Protein AF-F0GHX6-F1 (afdb_monomer_lite)

Radius of gyration: 14.33 Å; chains: 1; bounding box: 31×25×44 Å

Structure (mmCIF, N/CA/C/O backbone):
data_AF-F0GHX6-F1
#
_entry.id   AF-F0GHX6-F1
#
loop_
_atom_site.group_PDB
_atom_site.id
_atom_site.type_symbol
_atom_site.label_atom_id
_atom_site.label_alt_id
_atom_site.label_comp_id
_atom_site.label_asym_id
_atom_site.label_entity_id
_atom_site.label_seq_id
_atom_site.pdbx_PDB_ins_code
_atom_site.Cartn_x
_atom_site.Cartn_y
_atom_site.Cartn_z
_atom_site.occupancy
_atom_site.B_iso_or_equiv
_atom_site.auth_seq_id
_atom_site.auth_comp_id
_atom_site.auth_asym_id
_atom_site.auth_atom_id
_atom_site.pdbx_PDB_model_num
ATOM 1 N N . PRO A 1 1 ? 9.358 10.588 -26.868 1.00 71.88 1 PRO A N 1
ATOM 2 C CA . PRO A 1 1 ? 8.517 9.399 -27.178 1.00 71.88 1 PRO A CA 1
ATOM 3 C C . PRO A 1 1 ? 8.845 8.206 -26.266 1.00 71.88 1 PRO A C 1
ATOM 5 O O . PRO A 1 1 ? 7.932 7.584 -25.741 1.00 71.88 1 PRO A O 1
ATOM 8 N N . GLU A 1 2 ? 10.129 7.932 -26.023 1.00 80.00 2 GLU A N 1
ATOM 9 C CA . GLU A 1 2 ? 10.595 6.834 -25.159 1.00 80.00 2 GLU A CA 1
ATOM 10 C C . GLU A 1 2 ? 10.222 7.004 -23.676 1.00 80.00 2 GLU A C 1
ATOM 12 O O . GLU A 1 2 ? 9.654 6.095 -23.078 1.00 80.00 2 GLU A O 1
ATOM 17 N N . ALA A 1 3 ? 10.406 8.202 -23.108 1.00 79.00 3 ALA A N 1
ATOM 18 C CA . ALA A 1 3 ? 10.033 8.489 -21.717 1.00 79.00 3 ALA A CA 1
ATOM 19 C C . ALA A 1 3 ? 8.548 8.199 -21.415 1.00 79.00 3 ALA A C 1
ATOM 21 O O . ALA A 1 3 ? 8.224 7.613 -20.389 1.00 79.00 3 ALA A O 1
ATOM 22 N N . ALA A 1 4 ? 7.642 8.532 -22.341 1.00 84.38 4 ALA A N 1
ATOM 23 C CA . ALA A 1 4 ? 6.212 8.260 -22.183 1.00 84.38 4 ALA A CA 1
ATOM 24 C C . ALA A 1 4 ? 5.884 6.755 -22.215 1.00 84.38 4 ALA A C 1
ATOM 26 O O . ALA A 1 4 ? 4.956 6.307 -21.539 1.00 84.38 4 ALA A O 1
ATOM 27 N N . LEU A 1 5 ? 6.642 5.964 -22.986 1.00 84.62 5 LEU A N 1
ATOM 28 C CA . LEU A 1 5 ? 6.494 4.508 -23.016 1.00 84.62 5 LEU A CA 1
ATOM 29 C C . LEU A 1 5 ? 6.930 3.892 -21.688 1.00 84.62 5 LEU A C 1
ATOM 31 O O . LEU A 1 5 ? 6.190 3.064 -21.159 1.00 84.62 5 LEU A O 1
ATOM 35 N N . LEU A 1 6 ? 8.059 4.349 -21.139 1.00 84.88 6 LEU A N 1
ATOM 36 C CA . LEU A 1 6 ? 8.549 3.932 -19.826 1.00 84.88 6 LEU A CA 1
ATOM 37 C C . LEU A 1 6 ? 7.527 4.258 -18.734 1.00 84.88 6 LEU A C 1
ATOM 39 O O . LEU A 1 6 ? 7.113 3.364 -18.007 1.00 84.88 6 LEU A O 1
ATOM 43 N N . THR A 1 7 ? 7.017 5.493 -18.684 1.00 85.94 7 THR A N 1
ATOM 44 C CA . THR A 1 7 ? 5.989 5.883 -17.705 1.00 85.94 7 THR A CA 1
ATOM 45 C C . THR A 1 7 ? 4.730 5.022 -17.811 1.00 85.94 7 THR A C 1
ATOM 47 O O . THR A 1 7 ? 4.204 4.561 -16.800 1.00 85.94 7 THR A O 1
ATOM 50 N N . ARG A 1 8 ? 4.236 4.769 -19.029 1.00 88.88 8 ARG A N 1
ATOM 51 C CA . ARG A 1 8 ? 3.043 3.936 -19.241 1.00 88.88 8 ARG A CA 1
ATOM 52 C C . ARG A 1 8 ? 3.275 2.489 -18.807 1.00 88.88 8 ARG A C 1
ATOM 54 O O . ARG A 1 8 ? 2.359 1.862 -18.281 1.00 88.88 8 ARG A O 1
ATOM 61 N N . ASP A 1 9 ? 4.469 1.960 -19.045 1.00 88.38 9 ASP A N 1
ATOM 62 C CA . ASP A 1 9 ? 4.851 0.616 -18.623 1.00 88.38 9 ASP A CA 1
ATOM 63 C C . ASP A 1 9 ? 4.941 0.513 -17.095 1.00 88.38 9 ASP A C 1
ATOM 65 O O . ASP A 1 9 ? 4.325 -0.372 -16.503 1.00 88.38 9 ASP A O 1
ATOM 69 N N . THR A 1 10 ? 5.582 1.486 -16.439 1.00 88.75 10 THR A N 1
ATOM 70 C CA . THR A 1 10 ? 5.609 1.597 -14.973 1.00 88.75 10 THR A CA 1
ATOM 71 C C . THR A 1 10 ? 4.196 1.634 -14.395 1.00 88.75 10 THR A C 1
ATOM 73 O O . THR A 1 10 ? 3.888 0.868 -13.484 1.00 88.75 10 THR A O 1
ATOM 76 N N . LEU A 1 11 ? 3.307 2.465 -14.952 1.00 90.94 11 LEU A N 1
ATOM 77 C CA . LEU A 1 11 ? 1.918 2.548 -14.498 1.00 90.94 11 LEU A CA 1
ATOM 78 C C . LEU A 1 11 ? 1.199 1.203 -14.630 1.00 90.94 11 LEU A C 1
ATOM 80 O O . LEU A 1 11 ? 0.571 0.764 -13.672 1.00 90.94 11 LEU A O 1
ATOM 84 N N . ARG A 1 12 ? 1.317 0.514 -15.771 1.00 91.00 12 ARG A N 1
ATOM 85 C CA . ARG A 1 12 ? 0.699 -0.812 -15.961 1.00 91.00 12 ARG A CA 1
ATOM 86 C C . ARG A 1 12 ? 1.161 -1.829 -14.926 1.00 91.00 12 ARG A C 1
ATOM 88 O O . ARG A 1 12 ? 0.350 -2.618 -14.455 1.00 91.00 12 ARG A O 1
ATOM 95 N N . ARG A 1 13 ? 2.442 -1.806 -14.566 1.00 89.81 13 ARG A N 1
ATOM 96 C CA . ARG A 1 13 ? 3.007 -2.730 -13.576 1.00 89.81 13 ARG A CA 1
ATOM 97 C C . ARG A 1 13 ? 2.513 -2.435 -12.168 1.00 89.81 13 ARG A C 1
ATOM 99 O O . ARG A 1 13 ? 2.170 -3.366 -11.451 1.00 89.81 13 ARG A O 1
ATOM 106 N N . VAL A 1 14 ? 2.415 -1.157 -11.799 1.00 92.12 14 VAL A N 1
ATOM 107 C CA . VAL A 1 14 ? 1.785 -0.761 -10.531 1.00 92.12 14 VAL A CA 1
ATOM 108 C C . VAL A 1 14 ? 0.326 -1.207 -10.501 1.00 92.12 14 VAL A C 1
ATOM 110 O O . VAL A 1 14 ? -0.099 -1.791 -9.514 1.00 92.12 14 VAL A O 1
ATOM 113 N N . TRP A 1 15 ? -0.430 -1.000 -11.582 1.00 92.62 15 TRP A N 1
ATOM 114 C CA . TRP A 1 15 ? -1.822 -1.451 -11.671 1.00 92.62 15 TRP A CA 1
ATOM 115 C C . TRP A 1 15 ? -1.965 -2.969 -11.520 1.00 92.62 15 TRP A C 1
ATOM 117 O O . TRP A 1 15 ? -2.817 -3.409 -10.758 1.00 92.62 15 TRP A O 1
ATOM 127 N N . ALA A 1 16 ? -1.101 -3.757 -12.163 1.00 92.19 16 ALA A N 1
ATOM 128 C CA . ALA A 1 16 ? -1.095 -5.210 -11.999 1.00 92.19 16 ALA A CA 1
ATOM 129 C C . ALA A 1 16 ? -0.801 -5.629 -10.545 1.00 92.19 16 ALA A C 1
ATOM 131 O O . ALA A 1 16 ? -1.520 -6.451 -9.990 1.00 92.19 16 ALA A O 1
ATOM 132 N N . ALA A 1 17 ? 0.185 -5.004 -9.891 1.00 94.12 17 ALA A N 1
ATOM 133 C CA . ALA A 1 17 ? 0.475 -5.264 -8.478 1.00 94.12 17 ALA A CA 1
ATOM 134 C C . ALA A 1 17 ? -0.691 -4.859 -7.554 1.00 94.12 17 ALA A C 1
ATOM 136 O O . ALA A 1 17 ? -0.931 -5.485 -6.524 1.00 94.12 17 ALA A O 1
ATOM 137 N N . LEU A 1 18 ? -1.451 -3.818 -7.913 1.00 93.81 18 LEU A N 1
ATOM 138 C CA . LEU A 1 18 ? -2.657 -3.442 -7.175 1.00 93.81 18 LEU A CA 1
ATOM 139 C C . LEU A 1 18 ? -3.805 -4.448 -7.362 1.00 93.81 18 LEU A C 1
ATOM 141 O O . LEU A 1 18 ? -4.618 -4.603 -6.450 1.00 93.81 18 LEU A O 1
ATOM 145 N N . ASP A 1 19 ? -3.885 -5.124 -8.510 1.00 94.25 19 ASP A N 1
ATOM 146 C CA . ASP A 1 19 ? -4.873 -6.181 -8.766 1.00 94.25 19 ASP A CA 1
ATOM 147 C C . ASP A 1 19 ? -4.574 -7.466 -7.969 1.00 94.25 19 ASP A C 1
ATOM 149 O O . ASP A 1 19 ? -5.509 -8.174 -7.592 1.00 94.25 19 ASP A O 1
ATOM 153 N N . ASP A 1 20 ? -3.308 -7.717 -7.618 1.00 92.94 20 ASP A N 1
ATOM 154 C CA . ASP A 1 20 ? -2.892 -8.838 -6.759 1.00 92.94 20 ASP A CA 1
ATOM 155 C C . ASP A 1 20 ? -3.230 -8.623 -5.267 1.00 92.94 20 ASP A C 1
ATOM 157 O O . ASP A 1 20 ? -3.181 -9.552 -4.447 1.00 92.94 20 ASP A O 1
ATOM 161 N N . LEU A 1 21 ? -3.606 -7.399 -4.882 1.00 94.00 21 LEU A N 1
ATOM 162 C CA . LEU A 1 21 ? -4.011 -7.089 -3.515 1.00 94.00 21 LEU A CA 1
ATOM 163 C C . LEU A 1 21 ? -5.392 -7.684 -3.193 1.00 94.00 21 LEU A C 1
ATOM 165 O O . LEU A 1 21 ? -6.350 -7.526 -3.951 1.00 94.00 21 LEU A O 1
ATOM 169 N N . PRO A 1 22 ? -5.584 -8.227 -1.978 1.00 94.50 22 PRO A N 1
ATOM 170 C CA . PRO A 1 22 ? -6.909 -8.493 -1.446 1.00 94.50 22 PRO A CA 1
ATOM 171 C C . PRO A 1 22 ? -7.756 -7.220 -1.464 1.00 94.50 22 PRO A C 1
ATOM 173 O O . PRO A 1 22 ? -7.283 -6.157 -1.051 1.00 94.50 22 PRO A O 1
ATOM 176 N N . ALA A 1 23 ? -9.034 -7.349 -1.836 1.00 94.69 23 ALA A N 1
ATOM 177 C CA . ALA A 1 23 ? -9.962 -6.224 -2.002 1.00 94.69 23 ALA A CA 1
ATOM 178 C C . ALA A 1 23 ? -9.947 -5.231 -0.825 1.00 94.69 23 ALA A C 1
ATOM 180 O O . ALA A 1 23 ? -9.996 -4.021 -1.021 1.00 94.69 23 ALA A O 1
ATOM 181 N N . ARG A 1 24 ? -9.809 -5.732 0.409 1.00 95.00 24 ARG A N 1
ATOM 182 C CA . ARG A 1 24 ? -9.735 -4.895 1.614 1.00 95.00 24 ARG A CA 1
ATOM 183 C C . ARG A 1 24 ? -8.453 -4.059 1.696 1.00 95.00 24 ARG A C 1
ATOM 185 O O . ARG A 1 24 ? -8.521 -2.892 2.068 1.00 95.00 24 ARG A O 1
ATOM 192 N N . SER A 1 25 ? -7.301 -4.643 1.366 1.00 95.88 25 SER A N 1
ATOM 193 C CA . SER A 1 25 ? -6.015 -3.933 1.361 1.00 95.88 25 SER A CA 1
ATOM 194 C C . SER A 1 25 ? -5.962 -2.910 0.231 1.00 95.88 25 SER A C 1
ATOM 196 O O . SER A 1 25 ? -5.509 -1.789 0.449 1.00 95.88 25 SER A O 1
ATOM 198 N N . ARG A 1 26 ? -6.494 -3.274 -0.943 1.00 96.81 26 ARG A N 1
ATOM 199 C 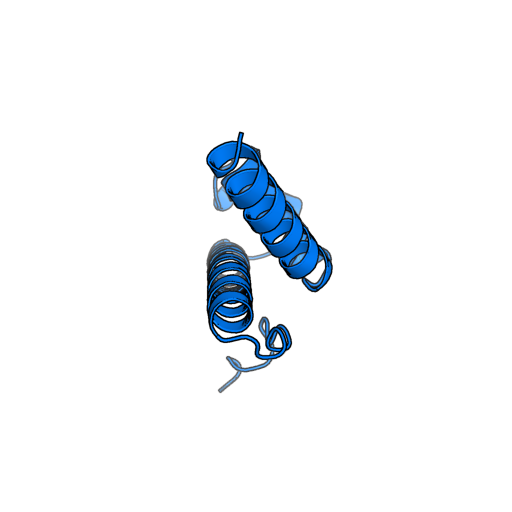CA . ARG A 1 26 ? -6.660 -2.358 -2.072 1.00 96.81 26 ARG A CA 1
ATOM 200 C C . ARG A 1 26 ? -7.537 -1.166 -1.697 1.00 96.81 26 ARG A C 1
ATOM 202 O O . ARG A 1 26 ? -7.102 -0.034 -1.855 1.00 96.81 26 ARG A O 1
ATOM 209 N N . ALA A 1 27 ? -8.714 -1.406 -1.117 1.00 97.56 27 ALA A N 1
ATOM 210 C CA . ALA A 1 27 ? -9.609 -0.334 -0.685 1.00 97.56 27 ALA A CA 1
ATOM 211 C C . ALA A 1 27 ? -8.931 0.618 0.317 1.00 97.56 27 ALA A C 1
ATOM 213 O O . ALA A 1 27 ? -8.999 1.831 0.148 1.00 97.56 27 ALA A O 1
ATOM 214 N N . ALA A 1 28 ? -8.216 0.085 1.317 1.00 97.88 28 ALA A N 1
ATOM 215 C CA . ALA A 1 28 ? -7.464 0.903 2.270 1.00 97.88 28 ALA A CA 1
ATOM 216 C C . ALA A 1 28 ? -6.405 1.781 1.581 1.00 97.88 28 ALA A C 1
ATOM 218 O O . ALA A 1 28 ? -6.300 2.970 1.883 1.00 97.88 28 ALA A O 1
ATOM 219 N N . PHE A 1 29 ? -5.644 1.207 0.644 1.00 97.56 29 PHE A N 1
ATOM 220 C CA . PHE A 1 29 ? -4.652 1.938 -0.141 1.00 97.56 29 PHE A CA 1
ATOM 221 C C . PHE A 1 29 ? -5.298 3.043 -0.982 1.00 97.56 29 PHE A C 1
ATOM 223 O O . PHE A 1 29 ? -4.868 4.190 -0.913 1.00 97.56 29 PHE A O 1
ATOM 230 N N . GLU A 1 30 ? -6.359 2.736 -1.728 1.00 97.75 30 GLU A N 1
ATOM 231 C CA . GLU A 1 30 ? -7.039 3.709 -2.584 1.00 97.75 30 GLU A CA 1
ATOM 232 C C . GLU A 1 30 ? -7.642 4.871 -1.786 1.00 97.75 30 GLU A C 1
ATOM 234 O O . GLU A 1 30 ? -7.528 6.021 -2.203 1.00 97.75 30 GLU A O 1
ATOM 239 N N . MET A 1 31 ? -8.273 4.598 -0.640 1.00 98.31 31 MET A N 1
ATOM 240 C CA . MET A 1 31 ? -8.834 5.648 0.221 1.00 98.31 31 MET A CA 1
ATOM 241 C C . MET A 1 31 ? -7.738 6.595 0.723 1.00 98.31 31 MET A C 1
ATOM 243 O O . MET A 1 31 ? -7.872 7.808 0.620 1.00 98.31 31 MET A O 1
ATOM 247 N N . VAL A 1 32 ? -6.618 6.057 1.209 1.00 98.19 32 VAL A N 1
ATOM 248 C CA . VAL A 1 32 ? -5.573 6.875 1.844 1.00 98.19 32 VAL A CA 1
ATOM 249 C C . VAL A 1 32 ? -4.638 7.536 0.829 1.00 98.19 32 VAL A C 1
ATOM 251 O O . VAL A 1 32 ? -4.171 8.648 1.058 1.00 98.19 32 VAL A O 1
ATOM 254 N N . ARG A 1 33 ? -4.323 6.863 -0.284 1.00 96.25 33 ARG A N 1
ATOM 255 C CA . ARG A 1 33 ? -3.298 7.317 -1.241 1.00 96.25 33 ARG A CA 1
ATOM 256 C C . ARG A 1 33 ? -3.838 7.915 -2.521 1.00 96.25 33 ARG A C 1
ATOM 258 O O . ARG A 1 33 ? -3.162 8.763 -3.086 1.00 96.25 33 ARG A O 1
ATOM 265 N N . LEU A 1 34 ? -5.015 7.496 -2.978 1.00 95.56 34 LEU A N 1
ATOM 266 C CA . LEU A 1 34 ? -5.613 8.055 -4.195 1.00 95.56 34 LEU A CA 1
ATOM 267 C C . LEU A 1 34 ? -6.670 9.114 -3.882 1.00 95.56 34 LEU A C 1
ATOM 269 O O . LEU A 1 34 ? -6.835 10.050 -4.653 1.00 95.56 34 LEU A O 1
ATOM 273 N N . ARG A 1 35 ? -7.383 8.964 -2.761 1.00 97.75 35 ARG A N 1
ATOM 274 C CA . ARG A 1 35 ? -8.430 9.897 -2.313 1.00 97.75 35 ARG A CA 1
ATOM 275 C C . ARG A 1 35 ? -7.986 10.814 -1.172 1.00 97.75 35 ARG A C 1
ATOM 277 O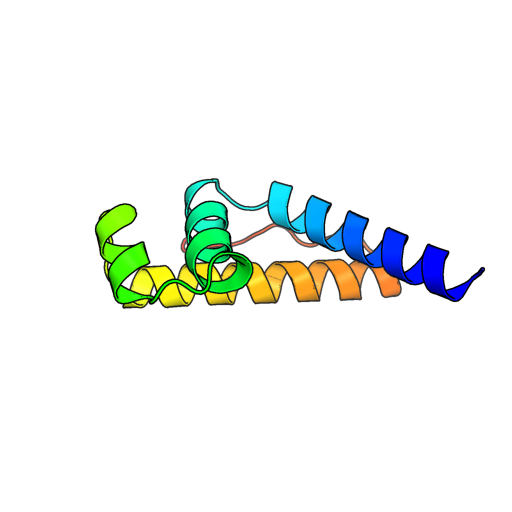 O . ARG A 1 35 ? -8.783 11.626 -0.720 1.00 97.75 35 ARG A O 1
ATOM 284 N N . GLU A 1 36 ? -6.741 10.669 -0.711 1.00 97.25 36 GLU A N 1
ATOM 285 C CA . GLU A 1 36 ? -6.136 11.470 0.366 1.00 97.25 36 GLU A CA 1
ATOM 286 C C . GLU A 1 36 ? -6.940 11.462 1.683 1.00 97.25 36 GLU A C 1
ATOM 288 O O . GLU A 1 36 ? -6.837 12.369 2.511 1.00 97.25 36 GLU A O 1
ATOM 293 N N . GLU A 1 37 ? -7.740 10.419 1.916 1.00 98.38 37 GLU A N 1
ATOM 294 C CA . GLU A 1 37 ? -8.500 10.279 3.150 1.00 98.38 37 GLU A CA 1
ATOM 295 C C . GLU A 1 37 ? -7.586 9.945 4.334 1.00 98.38 37 GLU A C 1
ATOM 297 O O . GLU A 1 37 ? -6.546 9.290 4.221 1.00 98.38 37 GLU A O 1
ATOM 302 N N . THR A 1 38 ? -8.012 10.340 5.531 1.00 98.44 38 THR A N 1
ATOM 303 C CA . THR A 1 38 ? -7.263 10.026 6.748 1.00 98.44 38 THR A CA 1
ATOM 304 C C . THR A 1 38 ? -7.377 8.543 7.110 1.00 98.44 38 THR A C 1
ATOM 306 O O . THR A 1 38 ? -8.407 7.899 6.887 1.00 98.44 38 THR A O 1
ATOM 309 N N . LEU A 1 39 ? -6.354 8.008 7.789 1.00 97.81 39 LEU A N 1
ATOM 310 C CA . LEU A 1 39 ? -6.379 6.645 8.345 1.00 97.81 39 LEU A CA 1
ATOM 311 C C . LEU A 1 39 ? -7.610 6.400 9.233 1.00 97.81 39 LEU A C 1
ATOM 313 O O . LEU A 1 39 ? -8.152 5.298 9.247 1.00 97.81 39 LEU A O 1
ATOM 317 N N . GLN A 1 40 ? -8.066 7.427 9.958 1.00 98.44 40 GLN A N 1
ATOM 318 C CA . GLN A 1 40 ? -9.272 7.369 10.782 1.00 98.44 40 GLN A CA 1
ATOM 319 C C . GLN A 1 40 ? -10.540 7.165 9.945 1.00 98.44 40 GLN A C 1
ATOM 321 O O . GLN A 1 40 ? -11.375 6.334 10.309 1.00 98.44 40 GLN A O 1
ATOM 326 N N . THR A 1 41 ? -10.688 7.898 8.841 1.00 98.50 41 THR A N 1
ATOM 327 C CA . THR A 1 41 ? -11.865 7.806 7.962 1.00 98.50 41 THR A CA 1
ATOM 328 C C . THR A 1 41 ? -11.914 6.448 7.269 1.00 98.50 41 THR A C 1
ATOM 330 O O . THR A 1 41 ? -12.926 5.752 7.361 1.00 98.50 41 THR A O 1
ATOM 333 N N . ALA A 1 42 ? -10.786 5.996 6.718 1.00 98.25 42 ALA A N 1
ATOM 334 C CA . ALA A 1 42 ? -10.664 4.666 6.126 1.00 98.25 42 ALA A CA 1
ATOM 335 C C . ALA A 1 42 ? -10.927 3.541 7.145 1.00 98.25 42 ALA A C 1
ATOM 337 O O . ALA A 1 42 ? -11.600 2.559 6.835 1.00 98.25 42 ALA A O 1
ATOM 338 N N . ALA A 1 43 ? -10.459 3.687 8.390 1.00 98.12 43 ALA A N 1
ATOM 339 C CA . ALA A 1 43 ? -10.699 2.701 9.445 1.00 98.12 43 ALA A CA 1
ATOM 340 C C . ALA A 1 43 ? -12.186 2.565 9.788 1.00 98.12 43 ALA A C 1
ATOM 342 O O . ALA A 1 43 ? -12.683 1.447 9.938 1.00 98.12 43 ALA A O 1
ATOM 343 N N . ARG A 1 44 ? -12.901 3.695 9.859 1.00 98.31 44 ARG A N 1
ATOM 344 C CA . ARG A 1 44 ? -14.356 3.721 10.059 1.00 98.31 44 ARG A CA 1
ATOM 345 C C . ARG A 1 44 ? -15.091 3.076 8.885 1.00 98.31 44 ARG A C 1
ATOM 347 O O . ARG A 1 44 ? -15.937 2.220 9.114 1.00 98.31 44 ARG A O 1
ATOM 354 N N . ALA A 1 45 ? -14.732 3.424 7.650 1.00 98.12 45 ALA A N 1
ATOM 355 C CA . ALA A 1 45 ? -15.368 2.883 6.449 1.00 98.12 45 ALA A CA 1
ATOM 356 C C . ALA A 1 45 ? -15.153 1.367 6.277 1.00 98.12 45 ALA A C 1
ATOM 358 O O . ALA A 1 45 ? -16.061 0.653 5.862 1.00 98.12 45 ALA A O 1
ATOM 359 N N . LEU A 1 46 ? -13.969 0.859 6.633 1.00 96.50 46 LEU A N 1
ATOM 360 C CA . LEU A 1 46 ? -13.608 -0.561 6.509 1.00 96.50 46 LEU A CA 1
ATOM 361 C C . LEU A 1 46 ? -13.903 -1.393 7.769 1.00 96.50 46 LEU A C 1
ATOM 363 O O . LEU A 1 46 ? -13.582 -2.590 7.797 1.00 96.50 46 LEU A O 1
ATOM 367 N N . ASN A 1 47 ? -14.477 -0.767 8.803 1.00 97.38 47 ASN A N 1
ATOM 368 C CA . ASN A 1 47 ? -14.768 -1.350 10.113 1.00 97.38 47 ASN A CA 1
ATOM 369 C C . ASN A 1 47 ? -13.553 -2.089 10.724 1.00 97.38 47 ASN A C 1
ATOM 371 O O . ASN A 1 47 ? -13.586 -3.296 10.981 1.00 97.38 47 ASN A O 1
ATOM 375 N N . VAL A 1 48 ? -12.435 -1.371 10.881 1.00 95.88 48 VAL A N 1
ATOM 376 C CA . VAL A 1 48 ? -11.161 -1.862 11.451 1.00 95.88 48 VAL A CA 1
ATOM 377 C C . VAL A 1 48 ? -10.515 -0.829 12.369 1.00 95.88 48 VAL A C 1
ATOM 379 O O . VAL A 1 48 ? -10.956 0.311 12.462 1.00 95.88 48 VAL A O 1
ATOM 382 N N . SER A 1 49 ? -9.407 -1.205 13.013 1.00 96.69 49 SER A N 1
ATOM 383 C CA . SER A 1 49 ? -8.534 -0.246 13.687 1.00 96.69 49 SER A CA 1
ATOM 384 C C . SER A 1 49 ? -7.712 0.586 12.694 1.00 96.69 49 SER A C 1
ATOM 386 O O . SER A 1 49 ? -7.299 0.102 11.638 1.00 96.69 49 SER A O 1
ATOM 388 N N . GLN A 1 50 ? -7.389 1.826 13.079 1.00 97.69 50 GLN A N 1
ATOM 389 C CA . GLN A 1 50 ? -6.468 2.694 12.326 1.00 97.69 50 GLN A CA 1
ATOM 390 C C . GLN A 1 50 ? -5.101 2.036 12.112 1.00 97.69 50 GLN A C 1
ATOM 392 O O . GLN A 1 50 ? -4.516 2.143 11.037 1.00 97.69 50 GLN A O 1
ATOM 397 N N . THR A 1 51 ? -4.616 1.293 13.110 1.00 95.88 51 THR A N 1
ATOM 398 C CA . THR A 1 51 ? -3.363 0.535 13.025 1.00 95.88 51 THR A CA 1
ATOM 399 C C . THR A 1 51 ? -3.406 -0.514 11.914 1.00 95.88 51 THR A C 1
ATOM 401 O O . THR A 1 51 ? -2.431 -0.672 11.183 1.00 95.88 51 THR A O 1
ATOM 404 N N . LEU A 1 52 ? -4.534 -1.216 11.747 1.00 95.62 52 LEU A N 1
ATOM 405 C CA . LEU A 1 52 ? -4.681 -2.198 10.676 1.00 95.62 52 LEU A CA 1
ATOM 406 C C . LEU A 1 52 ? -4.728 -1.527 9.296 1.00 95.62 52 LEU A C 1
ATOM 408 O O . LEU A 1 52 ? -4.070 -2.021 8.385 1.00 95.62 52 LEU A O 1
ATOM 412 N N . VAL A 1 53 ? -5.416 -0.388 9.147 1.00 97.38 53 VAL A N 1
ATOM 413 C CA . VAL A 1 53 ? -5.379 0.402 7.898 1.00 97.38 53 VAL A CA 1
ATOM 414 C C . VAL A 1 53 ? -3.954 0.823 7.568 1.00 97.38 53 VAL A C 1
ATOM 416 O O . VAL A 1 53 ? -3.499 0.608 6.450 1.00 97.38 53 VAL A O 1
ATOM 419 N N . HIS A 1 54 ? -3.224 1.361 8.545 1.00 96.25 54 HIS A N 1
ATOM 420 C CA . HIS A 1 54 ? -1.832 1.757 8.356 1.00 96.25 54 HIS A CA 1
ATOM 421 C C . HIS A 1 54 ? -0.972 0.586 7.851 1.00 96.25 54 HIS A C 1
ATOM 423 O O . HIS A 1 54 ? -0.191 0.750 6.914 1.00 96.25 54 HIS A O 1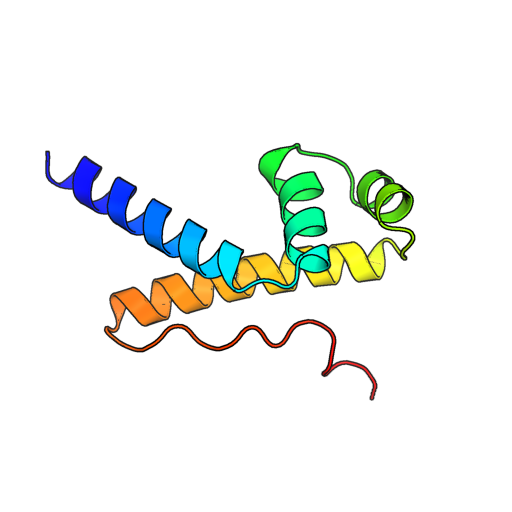
ATOM 429 N N . PHE A 1 55 ? -1.144 -0.617 8.414 1.00 95.75 55 PHE A N 1
ATOM 430 C CA . PHE A 1 55 ? -0.449 -1.806 7.918 1.00 95.75 55 PHE A CA 1
ATOM 431 C C . PHE A 1 55 ? -0.895 -2.228 6.518 1.00 95.75 55 PHE A C 1
ATOM 433 O O . PHE A 1 55 ? -0.035 -2.568 5.715 1.00 95.75 55 PHE A O 1
ATOM 440 N N . MET A 1 56 ? -2.193 -2.184 6.205 1.00 95.94 56 MET A N 1
ATOM 441 C CA . MET A 1 56 ? -2.700 -2.491 4.863 1.00 95.94 56 MET A CA 1
ATOM 442 C C . MET A 1 56 ? -2.093 -1.566 3.807 1.00 95.94 56 MET A C 1
ATOM 444 O O . MET A 1 56 ? -1.590 -2.054 2.799 1.00 95.94 56 MET A O 1
ATOM 448 N N . VAL A 1 57 ? -2.088 -0.253 4.063 1.00 96.56 57 VAL A N 1
ATOM 449 C CA . VAL A 1 57 ? -1.510 0.753 3.159 1.00 96.56 57 VAL A CA 1
ATOM 450 C C . VAL A 1 57 ? -0.013 0.509 2.981 1.00 96.56 57 VAL A C 1
ATOM 452 O O . VAL A 1 57 ? 0.460 0.405 1.854 1.00 96.56 57 VAL A O 1
ATOM 455 N N . ARG A 1 58 ? 0.727 0.332 4.083 1.00 95.88 58 ARG A N 1
ATOM 456 C CA . ARG A 1 58 ? 2.173 0.074 4.041 1.00 95.88 58 ARG A CA 1
ATOM 457 C C . ARG A 1 58 ? 2.521 -1.226 3.313 1.00 95.88 58 ARG A C 1
ATOM 459 O O . ARG A 1 58 ? 3.522 -1.287 2.604 1.00 95.88 58 ARG A O 1
ATOM 466 N N . ASP A 1 59 ? 1.757 -2.291 3.540 1.00 95.06 59 ASP A N 1
ATOM 467 C CA . ASP A 1 59 ? 1.996 -3.578 2.888 1.00 95.06 59 ASP A CA 1
ATOM 468 C C . ASP A 1 59 ? 1.676 -3.490 1.384 1.00 95.06 59 ASP A C 1
ATOM 470 O O . ASP A 1 59 ? 2.417 -4.062 0.589 1.00 95.06 59 ASP A O 1
ATOM 474 N N . ALA A 1 60 ? 0.649 -2.728 0.986 1.00 95.38 60 ALA A N 1
ATOM 475 C CA . ALA A 1 60 ? 0.334 -2.468 -0.419 1.00 95.38 60 ALA A CA 1
ATOM 476 C C . ALA A 1 60 ? 1.429 -1.652 -1.127 1.00 95.38 60 ALA A C 1
ATOM 478 O O . ALA A 1 60 ? 1.899 -2.053 -2.187 1.00 95.38 60 ALA A O 1
ATOM 479 N N . GLU A 1 61 ? 1.901 -0.561 -0.515 1.00 95.25 61 GLU A N 1
ATOM 480 C CA . GLU A 1 61 ? 3.021 0.240 -1.038 1.00 95.25 61 GLU A CA 1
ATOM 481 C C . GLU A 1 61 ? 4.280 -0.602 -1.241 1.00 95.25 61 GLU A C 1
ATOM 483 O O . GLU A 1 61 ? 4.924 -0.528 -2.289 1.00 95.25 61 GLU A O 1
ATOM 488 N N . ARG A 1 62 ? 4.615 -1.427 -0.240 1.00 95.12 62 ARG A N 1
ATOM 489 C CA . ARG A 1 62 ? 5.775 -2.317 -0.302 1.00 95.12 62 ARG A CA 1
ATOM 490 C C . ARG A 1 62 ? 5.646 -3.314 -1.449 1.00 95.12 62 ARG A C 1
ATOM 492 O O . ARG A 1 62 ? 6.595 -3.468 -2.205 1.00 95.12 62 ARG A O 1
ATOM 499 N N . HIS A 1 63 ? 4.484 -3.938 -1.606 1.00 95.50 63 HIS A N 1
ATOM 500 C CA . HIS A 1 63 ? 4.247 -4.893 -2.685 1.00 95.50 63 HIS A CA 1
ATOM 501 C C . HIS A 1 63 ? 4.359 -4.246 -4.074 1.00 95.50 63 HIS A C 1
ATOM 503 O O . HIS A 1 63 ? 5.039 -4.787 -4.942 1.00 95.50 63 HIS A O 1
ATOM 509 N N . CYS A 1 64 ? 3.800 -3.046 -4.270 1.00 94.75 64 CYS A N 1
ATOM 510 C CA . CYS A 1 64 ? 3.974 -2.298 -5.518 1.00 94.75 64 CYS A CA 1
ATOM 511 C C . CYS A 1 64 ? 5.455 -2.015 -5.820 1.00 94.75 64 CYS A C 1
ATOM 513 O O . CYS A 1 64 ? 5.897 -2.184 -6.957 1.00 94.75 64 CYS A O 1
ATOM 515 N N . ALA A 1 65 ? 6.231 -1.607 -4.810 1.00 94.25 65 ALA A N 1
ATOM 516 C CA . ALA A 1 65 ? 7.662 -1.354 -4.964 1.00 94.25 65 ALA A CA 1
ATOM 517 C C . ALA A 1 65 ? 8.448 -2.637 -5.290 1.00 94.25 65 ALA A C 1
ATOM 519 O O . ALA A 1 65 ? 9.281 -2.633 -6.196 1.00 94.25 65 ALA A O 1
ATOM 520 N N . GLU A 1 66 ? 8.152 -3.739 -4.600 1.00 94.38 66 GLU A N 1
ATOM 521 C CA . GLU A 1 66 ? 8.766 -5.048 -4.841 1.00 94.38 66 GLU A CA 1
ATOM 522 C C . GLU A 1 66 ? 8.456 -5.575 -6.251 1.00 94.38 66 GLU A C 1
ATOM 524 O O . GLU A 1 66 ? 9.351 -6.084 -6.920 1.00 94.38 66 GLU A O 1
ATOM 529 N N . CYS A 1 67 ? 7.228 -5.411 -6.749 1.00 93.69 67 CYS A N 1
ATOM 530 C CA . CYS A 1 67 ? 6.861 -5.841 -8.101 1.00 93.69 67 CYS A CA 1
ATOM 531 C C . CYS A 1 67 ? 7.485 -4.976 -9.201 1.00 93.69 67 CYS A C 1
ATOM 533 O O . CYS A 1 67 ? 7.845 -5.499 -10.258 1.00 93.69 67 CYS A O 1
ATOM 535 N N . LEU A 1 68 ? 7.673 -3.675 -8.957 1.00 93.19 68 LEU A N 1
ATOM 536 C CA . LEU A 1 68 ? 8.438 -2.813 -9.861 1.00 93.19 68 LEU A CA 1
ATOM 537 C C . LEU A 1 68 ? 9.919 -3.210 -9.911 1.00 93.19 68 LEU A C 1
ATOM 539 O O . LEU A 1 68 ? 10.474 -3.355 -10.998 1.00 93.19 68 LEU A O 1
ATOM 543 N N . ASP A 1 69 ? 10.550 -3.435 -8.758 1.00 93.62 69 ASP A N 1
ATOM 544 C CA . ASP A 1 69 ? 11.947 -3.877 -8.684 1.0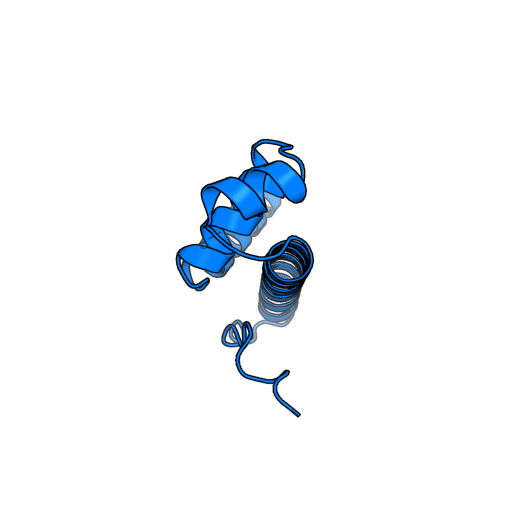0 93.62 69 ASP A CA 1
ATOM 545 C C . ASP A 1 69 ? 12.139 -5.267 -9.318 1.00 93.62 69 ASP A C 1
ATOM 547 O O . ASP A 1 69 ? 13.046 -5.458 -10.131 1.00 93.62 69 ASP A O 1
ATOM 551 N N . ALA A 1 70 ? 11.231 -6.208 -9.045 1.00 91.25 70 ALA A N 1
ATOM 552 C CA . ALA A 1 70 ? 11.205 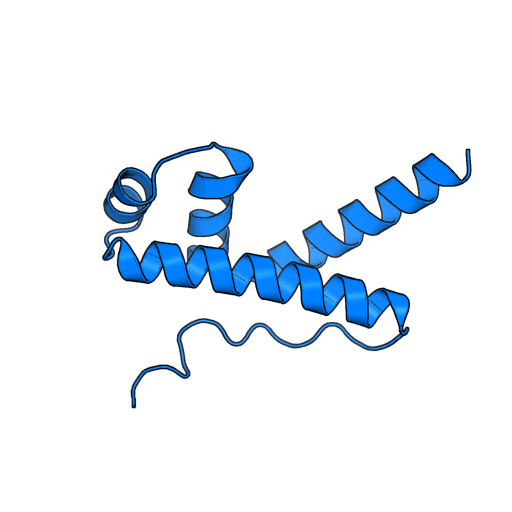-7.525 -9.677 1.00 91.25 70 ALA A CA 1
ATOM 553 C C . ALA A 1 70 ? 11.137 -7.416 -11.206 1.00 91.25 70 ALA A C 1
ATOM 555 O O . ALA A 1 70 ? 11.922 -8.041 -11.921 1.00 91.25 70 ALA A O 1
ATOM 556 N N . CYS A 1 71 ? 10.264 -6.549 -11.714 1.00 87.94 71 CYS A N 1
ATOM 557 C CA . CYS A 1 71 ? 10.183 -6.254 -13.135 1.00 87.94 71 CYS A CA 1
ATOM 558 C C . CYS A 1 71 ? 11.511 -5.736 -13.701 1.00 87.94 71 CYS A C 1
ATOM 560 O O . CYS A 1 71 ? 11.919 -6.191 -14.771 1.00 87.94 71 CYS A O 1
ATOM 562 N N . HIS A 1 72 ? 12.149 -4.766 -13.040 1.00 88.56 72 HIS A N 1
ATOM 563 C CA . HIS A 1 72 ? 13.391 -4.171 -13.533 1.00 88.56 72 HIS A CA 1
ATOM 564 C C . HIS A 1 72 ? 14.519 -5.207 -13.584 1.00 88.56 72 HIS A C 1
ATOM 566 O O . HIS A 1 72 ? 15.402 -5.122 -14.433 1.00 88.56 72 HIS A O 1
ATOM 572 N N . ARG A 1 73 ? 14.457 -6.218 -12.711 1.00 89.75 73 ARG A N 1
ATOM 573 C CA . ARG A 1 73 ? 15.373 -7.366 -12.680 1.00 89.75 73 ARG A CA 1
ATOM 574 C C . ARG A 1 73 ? 14.972 -8.510 -13.616 1.00 89.75 73 ARG A C 1
ATOM 576 O O . ARG A 1 73 ? 15.721 -9.475 -13.725 1.00 89.75 73 ARG A O 1
ATOM 583 N N . GLY A 1 74 ? 13.810 -8.436 -14.267 1.00 89.44 74 GLY A N 1
ATOM 584 C CA . GLY A 1 74 ? 13.286 -9.507 -15.120 1.00 89.44 74 GLY A CA 1
ATOM 585 C C . GLY A 1 74 ? 12.820 -10.752 -14.355 1.00 89.44 74 GLY A C 1
ATOM 586 O O . GLY A 1 74 ? 12.793 -11.838 -14.928 1.00 89.44 74 GLY A O 1
ATOM 587 N N . VAL A 1 75 ? 12.462 -10.616 -13.075 1.00 91.19 75 VAL A N 1
ATOM 588 C CA . VAL A 1 75 ? 11.925 -11.706 -12.244 1.00 91.19 75 VAL A CA 1
ATOM 589 C C . VAL A 1 75 ? 10.422 -11.538 -12.010 1.00 91.19 75 VAL A C 1
ATOM 591 O O . VAL A 1 75 ? 9.853 -10.464 -12.216 1.00 91.19 75 VAL A O 1
ATOM 594 N N . ALA A 1 76 ? 9.757 -12.620 -11.601 1.00 86.94 76 ALA A N 1
ATOM 595 C CA . ALA A 1 76 ? 8.325 -12.605 -11.319 1.00 86.94 76 ALA A CA 1
ATOM 596 C C . ALA A 1 76 ? 7.992 -11.710 -10.110 1.00 86.94 76 ALA A C 1
ATOM 598 O O . ALA A 1 76 ? 8.741 -11.669 -9.132 1.00 86.94 76 ALA A O 1
ATOM 599 N N . CYS A 1 77 ? 6.850 -11.020 -10.175 1.00 87.00 77 CYS A N 1
ATOM 600 C CA . CYS A 1 77 ? 6.318 -10.221 -9.068 1.00 87.00 77 CYS A CA 1
ATOM 601 C C . CYS A 1 77 ? 6.039 -11.139 -7.859 1.00 87.00 77 CYS A C 1
ATOM 603 O O . CYS A 1 77 ? 5.437 -12.206 -8.025 1.00 87.00 77 CYS A O 1
ATOM 605 N N . PRO A 1 78 ? 6.526 -10.788 -6.657 1.00 89.44 78 PRO A N 1
ATOM 606 C CA . PRO A 1 78 ? 6.328 -11.606 -5.467 1.00 89.44 78 PRO A CA 1
ATOM 607 C C . PRO A 1 78 ? 4.864 -11.618 -5.034 1.00 89.44 78 PRO A C 1
ATOM 609 O O . PRO A 1 78 ? 4.169 -10.618 -5.141 1.00 89.44 78 PRO A O 1
ATOM 612 N N . VAL A 1 79 ? 4.404 -12.734 -4.469 1.00 88.94 79 VAL A N 1
ATOM 613 C CA . VAL A 1 79 ? 3.026 -12.862 -3.972 1.00 88.94 79 VAL A CA 1
ATOM 614 C C . VAL A 1 79 ? 2.774 -11.902 -2.807 1.00 88.94 79 VAL A C 1
ATOM 616 O O . VAL A 1 79 ? 3.576 -11.810 -1.875 1.00 88.94 79 VAL A O 1
ATOM 619 N N . PHE A 1 80 ? 1.612 -11.248 -2.799 1.00 90.56 80 PHE A N 1
ATOM 620 C CA . PHE A 1 80 ? 1.204 -10.400 -1.685 1.00 90.56 80 PHE A CA 1
ATOM 621 C C . PHE A 1 80 ? 0.94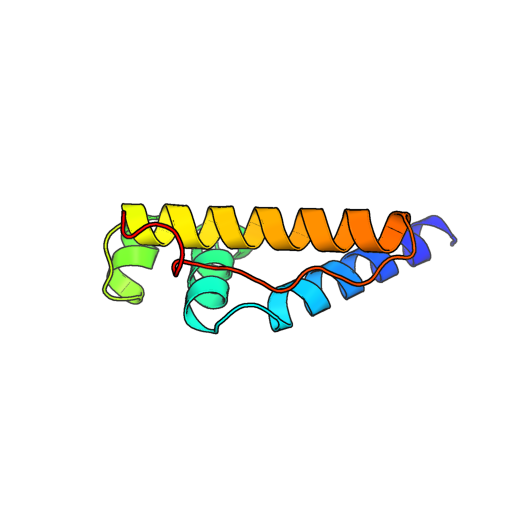1 -11.205 -0.396 1.00 90.56 80 PHE A C 1
ATOM 623 O O . PHE A 1 80 ? -0.056 -11.918 -0.256 1.00 90.56 80 PHE A O 1
ATOM 630 N N . LEU A 1 81 ? 1.805 -11.030 0.609 1.00 80.75 81 LEU A N 1
ATOM 631 C CA . LEU A 1 81 ? 1.681 -11.643 1.939 1.00 80.75 81 LEU A CA 1
ATOM 632 C C . LEU A 1 81 ? 1.099 -10.661 2.975 1.00 80.75 81 LEU A C 1
ATOM 634 O O . LEU A 1 81 ? 1.700 -10.399 4.017 1.00 80.75 81 LEU A O 1
ATOM 638 N N . GLY A 1 82 ? -0.074 -10.082 2.709 1.00 71.88 82 GLY A N 1
ATOM 639 C CA . GLY A 1 82 ? -0.696 -9.128 3.637 1.00 71.88 82 GLY A CA 1
ATOM 640 C C . GLY A 1 82 ? -1.283 -9.769 4.893 1.00 71.88 82 GLY A C 1
ATOM 641 O O . GLY A 1 82 ? -2.017 -10.757 4.820 1.00 71.88 82 GLY A O 1
ATOM 642 N N . GLY A 1 83 ? -1.001 -9.172 6.056 1.00 67.19 83 GLY A N 1
ATOM 643 C CA . GLY A 1 83 ? -1.712 -9.379 7.328 1.00 67.19 83 GLY A CA 1
ATOM 644 C C . GLY A 1 83 ? -1.635 -10.765 7.996 1.00 67.19 83 GLY A C 1
ATOM 645 O O . GLY A 1 83 ? -1.870 -10.854 9.199 1.00 67.19 83 GLY A O 1
ATOM 646 N N . ARG A 1 84 ? -1.286 -11.845 7.282 1.00 54.06 84 ARG A N 1
ATOM 647 C CA . ARG A 1 84 ? -1.269 -13.218 7.829 1.00 54.06 84 ARG A CA 1
ATOM 648 C C . ARG A 1 84 ? -0.067 -13.530 8.730 1.00 54.06 84 ARG A C 1
ATOM 650 O O . ARG A 1 84 ? -0.165 -14.434 9.549 1.00 54.06 84 ARG A O 1
ATOM 657 N N . ALA A 1 85 ? 1.031 -12.779 8.635 1.00 49.25 85 ALA A N 1
ATOM 658 C CA . ALA A 1 85 ? 2.284 -13.120 9.322 1.00 49.25 85 ALA A CA 1
ATOM 659 C C . ALA A 1 85 ? 2.492 -12.466 10.706 1.00 49.25 85 ALA A C 1
ATOM 661 O O . ALA A 1 85 ? 3.452 -12.803 11.387 1.00 49.25 85 ALA A O 1
ATOM 662 N N . ARG A 1 86 ? 1.633 -11.532 11.148 1.00 54.38 86 ARG A N 1
ATOM 663 C CA . ARG A 1 86 ? 1.876 -10.732 12.375 1.00 54.38 86 ARG A CA 1
ATOM 664 C C . ARG A 1 86 ? 1.109 -11.186 13.624 1.00 54.38 86 ARG A C 1
ATOM 666 O O . ARG A 1 86 ? 1.108 -10.473 14.620 1.00 54.38 86 ARG A O 1
ATOM 673 N N . ARG A 1 87 ? 0.475 -12.365 13.606 1.00 49.03 87 ARG A N 1
ATOM 674 C CA . ARG A 1 87 ? 0.022 -13.024 14.844 1.00 49.03 87 ARG A CA 1
ATOM 675 C C . ARG A 1 87 ? 1.152 -13.896 15.398 1.00 49.03 87 ARG A C 1
ATOM 677 O O . ARG A 1 87 ? 1.115 -15.113 15.240 1.00 49.03 87 ARG A O 1
ATOM 684 N N . ARG A 1 88 ? 2.164 -13.280 15.999 1.00 41.19 88 ARG A N 1
ATOM 685 C CA . ARG A 1 88 ? 3.066 -13.949 16.940 1.00 41.19 88 ARG A CA 1
ATOM 686 C C . ARG A 1 88 ? 3.571 -12.946 17.955 1.00 41.19 88 ARG A C 1
ATOM 688 O O . ARG A 1 88 ? 3.895 -11.820 17.521 1.00 41.19 88 ARG A O 1
#

pLDDT: mean 90.14, std 11.72, range [41.19, 98.5]

Secondary structure (DSSP, 8-state):
-HHHHHHHHHHHHHHHHHHTS-HHHHHHHIIIIIS---HHHHHHHTTS-HHHHHHHHHHHHHHHHHHHHHHHTT-PPPP---STT---

Foldseek 3Di:
DVVVVVVVVLVVQLVVLLVLADPLLSQLQCCCPVVVHQLVVSCVVSVHDSVLSVQSNVLSVVQSVQSSVCVVVVHHRDHRPGPPPPPD

Sequence (88 aa):
PEAALLTRDTLRRVWAALDDLPARSRAAFEMVRLREETLQTAARALNVSQTLVHFMVRDAERHCAECLDACHRGVACPVFLGGRARRR